Protein AF-A0A924GW96-F1 (afdb_monomer_lite)

pLDDT: mean 90.87, std 10.41, range [39.19, 97.81]

Foldseek 3Di:
DPPPPLDDDPVVVVVDVVPFAEAEEEQDDPVVCVVDPDPNHDYDVCLVVPDFDPDPVSVVVNVVVVCVVCVVSPNPVRHHYHYDD

Secondary structure (DSSP, 8-state):
-----S---HHHHHHHHHHS-EEEEE-S-HHHHHHSPPTT-EE-HHHHH----SSHHHHHHHHHHHHHHHHHTT-SSSSEEEEE-

Structure (mmCIF, N/CA/C/O backbone):
data_AF-A0A924GW96-F1
#
_entry.id   AF-A0A924GW96-F1
#
loop_
_atom_site.group_PDB
_atom_site.id
_atom_site.type_symbol
_atom_site.label_atom_id
_atom_site.label_alt_id
_atom_site.label_comp_id
_atom_site.label_asym_id
_atom_site.label_entity_id
_atom_site.label_seq_id
_atom_site.pdbx_PDB_ins_code
_atom_site.Cartn_x
_atom_site.Cartn_y
_atom_site.Cartn_z
_atom_site.occupancy
_atom_site.B_iso_or_equiv
_atom_site.auth_seq_id
_atom_site.auth_comp_id
_atom_site.auth_asym_id
_atom_site.auth_atom_id
_atom_site.pdbx_PDB_model_num
ATOM 1 N N . MET A 1 1 ? 10.266 19.334 12.601 1.00 39.19 1 MET A N 1
ATOM 2 C CA . MET A 1 1 ? 9.448 18.228 12.072 1.00 39.19 1 MET A CA 1
ATOM 3 C C . MET A 1 1 ? 10.049 16.954 12.637 1.00 39.19 1 MET A C 1
ATOM 5 O O . MET A 1 1 ? 11.117 16.549 12.199 1.00 39.19 1 MET A O 1
ATOM 9 N N . THR A 1 2 ? 9.495 16.433 13.727 1.00 43.81 2 THR A N 1
ATOM 10 C CA . THR A 1 2 ? 9.872 15.108 14.234 1.00 43.81 2 THR A CA 1
ATOM 11 C C . THR A 1 2 ? 9.515 14.111 13.142 1.00 43.81 2 THR A C 1
ATOM 13 O O . THR A 1 2 ? 8.392 14.141 12.646 1.00 43.81 2 THR A O 1
ATOM 16 N N . ILE A 1 3 ? 10.477 13.298 12.707 1.00 48.47 3 ILE A N 1
ATOM 17 C CA . ILE A 1 3 ? 10.197 12.196 11.787 1.00 48.47 3 ILE A CA 1
ATOM 18 C C . ILE A 1 3 ? 9.226 11.293 12.546 1.00 48.47 3 ILE A C 1
ATOM 20 O O . ILE A 1 3 ? 9.620 10.683 13.541 1.00 48.47 3 ILE A O 1
ATOM 24 N N . ALA A 1 4 ? 7.948 11.300 12.157 1.00 62.22 4 ALA A N 1
ATOM 25 C CA . ALA A 1 4 ? 6.998 10.305 12.631 1.00 62.22 4 ALA A CA 1
ATOM 26 C C . ALA A 1 4 ? 7.653 8.941 12.397 1.00 62.22 4 ALA A C 1
ATOM 28 O O . ALA A 1 4 ? 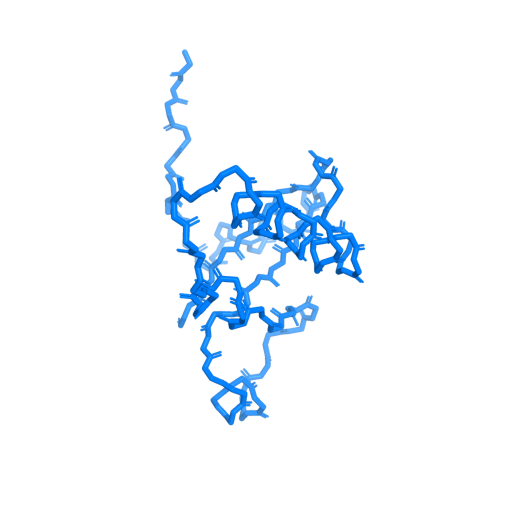8.219 8.721 11.322 1.00 62.22 4 ALA A O 1
ATOM 29 N N . SER A 1 5 ? 7.702 8.082 13.418 1.00 71.62 5 SER A N 1
ATOM 30 C CA . SER A 1 5 ? 8.357 6.788 13.261 1.00 71.62 5 SER A CA 1
ATOM 31 C C . SER A 1 5 ? 7.731 6.077 12.066 1.00 71.62 5 SER A C 1
ATOM 33 O O . SER A 1 5 ? 6.518 5.921 11.998 1.00 71.62 5 SER A O 1
ATOM 35 N N . VAL A 1 6 ? 8.568 5.673 11.108 1.00 86.69 6 VAL A N 1
ATOM 36 C CA . VAL A 1 6 ? 8.124 4.980 9.884 1.00 86.69 6 VAL A CA 1
ATOM 37 C C . VAL A 1 6 ? 7.465 3.633 10.221 1.00 86.69 6 VAL A C 1
ATOM 39 O O . VAL A 1 6 ? 6.720 3.084 9.421 1.00 86.69 6 VAL A O 1
ATOM 42 N N . LEU A 1 7 ? 7.717 3.117 11.428 1.00 93.12 7 LEU A N 1
ATOM 43 C CA . LEU A 1 7 ? 7.128 1.900 11.965 1.00 93.12 7 LEU A CA 1
ATOM 44 C C . LEU A 1 7 ? 6.109 2.236 13.055 1.00 93.12 7 LEU A C 1
ATOM 46 O O . LEU A 1 7 ? 6.364 3.090 13.910 1.00 93.12 7 LEU A O 1
ATOM 50 N N . ILE A 1 8 ? 4.993 1.510 13.038 1.00 93.75 8 ILE A N 1
ATOM 51 C CA . ILE A 1 8 ? 3.924 1.570 14.035 1.00 93.75 8 ILE A CA 1
ATOM 52 C C . ILE A 1 8 ? 3.587 0.156 14.520 1.00 93.75 8 ILE A C 1
ATOM 54 O O . ILE A 1 8 ? 3.758 -0.819 13.789 1.00 93.75 8 ILE A O 1
ATOM 58 N N . SER A 1 9 ? 3.124 0.029 15.761 1.00 94.69 9 SER A N 1
ATOM 59 C CA . SER A 1 9 ? 2.616 -1.231 16.308 1.00 94.69 9 SER A CA 1
ATOM 60 C C . SER A 1 9 ? 1.195 -1.536 15.803 1.00 94.69 9 SER A C 1
ATOM 62 O O . SER A 1 9 ? 0.495 -0.626 15.350 1.00 94.69 9 SER A O 1
ATOM 64 N N . PRO A 1 10 ? 0.702 -2.781 15.949 1.00 94.06 10 PRO A N 1
ATOM 65 C CA . PRO A 1 10 ? -0.691 -3.108 15.637 1.00 94.06 10 PRO A CA 1
ATOM 66 C C . PRO A 1 10 ? -1.713 -2.255 16.405 1.00 94.06 10 PRO A C 1
ATOM 68 O O . PRO A 1 10 ? -2.729 -1.854 15.848 1.00 94.06 10 PRO A O 1
ATOM 71 N N . GLU A 1 11 ? -1.435 -1.923 17.669 1.00 95.38 11 GLU A N 1
ATOM 72 C CA . GLU A 1 11 ? -2.298 -1.041 18.468 1.00 95.38 11 GLU A CA 1
ATOM 73 C C . GLU A 1 11 ? -2.322 0.387 17.905 1.00 95.38 11 GLU A C 1
ATOM 75 O O . GLU A 1 11 ? -3.377 1.011 17.811 1.00 95.38 11 GLU A O 1
ATOM 80 N N . GLN A 1 12 ? -1.167 0.898 17.471 1.00 95.25 12 GLN A N 1
ATOM 81 C CA . GLN A 1 12 ? -1.086 2.206 16.824 1.00 95.25 12 GLN A CA 1
ATOM 82 C C . GLN A 1 12 ? -1.816 2.219 15.479 1.00 95.25 12 GLN A C 1
ATOM 84 O O . GLN A 1 12 ? -2.493 3.201 15.193 1.00 95.25 12 GLN A O 1
ATOM 89 N N . LEU A 1 13 ? -1.744 1.138 14.694 1.00 94.44 13 LEU A N 1
ATOM 90 C CA . LEU A 1 13 ? -2.518 0.999 13.460 1.00 94.44 13 LEU A CA 1
ATOM 91 C C . LEU A 1 13 ? -4.025 1.058 13.736 1.00 94.44 13 LEU A C 1
ATOM 93 O O . LEU A 1 13 ? -4.729 1.814 13.073 1.00 94.44 13 LEU A O 1
ATOM 97 N N . LEU A 1 14 ? -4.519 0.328 14.740 1.00 94.44 14 LEU A N 1
ATOM 98 C CA . LEU A 1 14 ? -5.937 0.376 15.118 1.00 94.44 14 LEU A CA 1
ATOM 99 C C . LEU A 1 14 ? -6.379 1.794 15.508 1.00 94.44 14 LEU A C 1
ATOM 101 O O . LEU A 1 14 ? -7.425 2.259 15.058 1.00 94.44 14 LEU A O 1
ATOM 105 N N . ASN A 1 15 ? -5.564 2.497 16.297 1.00 95.19 15 ASN A N 1
ATOM 106 C CA . ASN A 1 15 ? -5.838 3.884 16.677 1.00 95.19 15 ASN A CA 1
ATOM 107 C C . ASN A 1 15 ? -5.821 4.829 15.465 1.00 95.19 15 ASN A C 1
ATOM 109 O O . ASN A 1 15 ? -6.650 5.732 15.383 1.00 95.19 15 ASN A O 1
ATOM 113 N N . LEU A 1 16 ? -4.910 4.609 14.513 1.00 94.00 16 LEU A N 1
ATOM 114 C CA . LEU A 1 16 ? -4.795 5.405 13.291 1.00 94.00 16 LEU A CA 1
ATOM 115 C C . LEU A 1 16 ? -6.015 5.222 12.384 1.00 94.00 16 LEU A C 1
ATOM 117 O O . LEU A 1 16 ? -6.627 6.202 11.970 1.00 94.00 16 LEU A O 1
ATOM 121 N N . MET A 1 17 ? -6.422 3.970 12.155 1.00 93.56 17 MET A N 1
ATOM 122 C CA . MET A 1 17 ? -7.606 3.622 11.360 1.00 93.56 17 MET A CA 1
ATOM 123 C C . MET A 1 17 ? -8.906 4.184 11.952 1.00 93.56 17 MET A C 1
ATOM 125 O O . MET A 1 17 ? -9.882 4.365 11.228 1.00 93.56 17 MET A O 1
ATOM 129 N N . ALA A 1 18 ? -8.938 4.449 13.261 1.00 94.81 18 ALA A N 1
ATOM 130 C CA . ALA A 1 18 ? -10.070 5.088 13.926 1.00 94.81 18 ALA A CA 1
ATOM 131 C C . ALA A 1 18 ? -10.042 6.627 13.844 1.00 94.81 18 ALA A C 1
ATOM 133 O O . ALA A 1 18 ? -11.082 7.261 14.024 1.00 94.81 18 ALA A O 1
ATOM 134 N N . ALA A 1 19 ? -8.873 7.229 13.612 1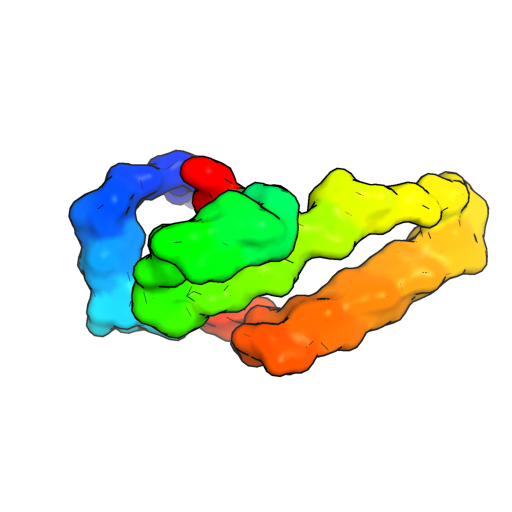.00 95.56 19 ALA A N 1
ATOM 135 C CA . ALA A 1 19 ? -8.668 8.675 13.664 1.00 95.56 19 ALA A CA 1
ATOM 136 C C . ALA A 1 19 ? -8.662 9.341 12.281 1.00 95.56 19 ALA A C 1
ATOM 138 O O . ALA A 1 19 ? -9.109 10.481 12.150 1.00 95.56 19 ALA A O 1
ATOM 139 N N . GLU A 1 20 ? -8.161 8.653 11.257 1.00 94.06 20 GLU A N 1
ATOM 140 C CA . GLU A 1 20 ? -7.973 9.212 9.919 1.00 94.06 20 GLU A CA 1
ATOM 141 C C . GLU A 1 20 ? -8.180 8.175 8.810 1.00 94.06 20 GLU A C 1
ATOM 143 O O . GLU A 1 20 ? -8.411 6.991 9.059 1.00 94.06 20 GLU A O 1
ATOM 148 N N . LYS A 1 21 ? -8.127 8.633 7.554 1.00 95.19 21 LYS A N 1
ATOM 149 C CA . LYS A 1 21 ? -8.227 7.736 6.407 1.00 95.19 21 LYS A CA 1
ATOM 150 C C . LYS A 1 21 ? -6.917 6.966 6.248 1.00 95.19 21 LYS A C 1
ATOM 152 O O . LYS A 1 21 ? -5.867 7.562 6.011 1.00 95.19 21 LYS A O 1
ATOM 157 N N . VAL A 1 22 ? -7.002 5.644 6.327 1.00 95.75 22 VAL A N 1
ATOM 158 C CA . VAL A 1 22 ? -5.855 4.745 6.191 1.00 95.75 22 VAL A CA 1
ATOM 159 C C . VAL A 1 22 ? -6.128 3.741 5.082 1.00 95.75 22 VAL A C 1
ATOM 161 O O . VAL A 1 22 ? -7.194 3.126 5.051 1.00 95.75 22 VAL A O 1
ATOM 164 N N . VAL A 1 23 ? -5.145 3.539 4.206 1.00 96.38 23 VAL A N 1
ATOM 165 C CA . VAL A 1 23 ? -5.121 2.412 3.265 1.00 96.38 23 VAL A CA 1
ATOM 166 C C . VAL A 1 23 ? -4.101 1.409 3.783 1.00 96.38 23 VAL A C 1
ATOM 168 O O . VAL A 1 23 ? -2.902 1.694 3.821 1.00 96.38 23 VAL A O 1
ATOM 171 N N . VAL A 1 24 ? -4.580 0.242 4.215 1.00 95.81 24 VAL A N 1
ATOM 172 C CA . VAL A 1 24 ? -3.712 -0.831 4.711 1.00 95.81 24 VAL A CA 1
ATOM 173 C C . VAL A 1 24 ? -3.325 -1.740 3.550 1.00 95.81 24 VAL A C 1
ATOM 175 O O . VAL A 1 24 ? -4.191 -2.261 2.848 1.00 95.81 24 VAL A O 1
ATOM 178 N N . ILE A 1 25 ? -2.024 -1.914 3.335 1.00 95.31 25 ILE A N 1
ATOM 179 C CA . ILE A 1 25 ? -1.460 -2.557 2.150 1.00 95.31 25 ILE A CA 1
ATOM 180 C C . ILE A 1 25 ? -0.675 -3.795 2.569 1.00 95.31 25 ILE A C 1
ATOM 182 O O . ILE A 1 25 ? 0.366 -3.704 3.219 1.00 95.31 25 ILE A O 1
ATOM 186 N N . ASP A 1 26 ? -1.168 -4.954 2.153 1.00 94.69 26 ASP A N 1
ATOM 187 C CA . ASP A 1 26 ? -0.467 -6.225 2.263 1.00 94.69 26 ASP A CA 1
ATOM 188 C C . ASP A 1 26 ? 0.504 -6.390 1.089 1.00 94.69 26 ASP A C 1
ATOM 190 O O . ASP A 1 26 ? 0.127 -6.236 -0.080 1.00 94.69 26 ASP A O 1
ATOM 194 N N . THR A 1 27 ? 1.756 -6.713 1.395 1.00 92.69 27 THR A N 1
ATOM 195 C CA . THR A 1 27 ? 2.833 -6.840 0.401 1.00 92.69 27 THR A CA 1
ATOM 196 C C . THR A 1 27 ? 3.260 -8.281 0.134 1.00 92.69 27 THR A C 1
ATOM 198 O O . THR A 1 27 ? 4.143 -8.514 -0.700 1.00 92.69 27 THR A O 1
ATOM 201 N N . ARG A 1 28 ? 2.621 -9.252 0.796 1.00 92.69 28 ARG A N 1
ATOM 202 C CA . ARG A 1 28 ? 2.872 -10.685 0.624 1.00 92.69 28 ARG A CA 1
ATOM 20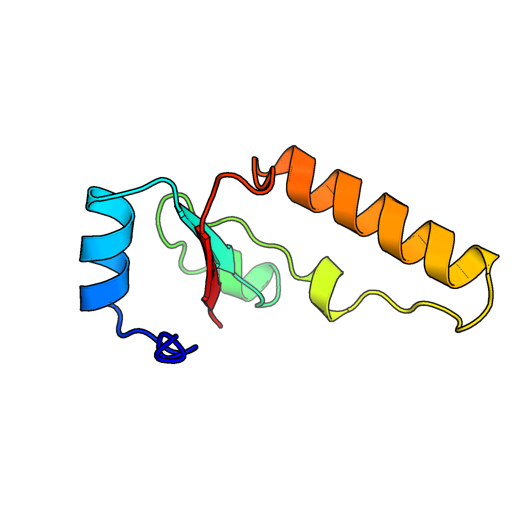3 C C . ARG A 1 28 ? 2.357 -11.188 -0.721 1.00 92.69 28 ARG A C 1
ATOM 205 O O . ARG A 1 28 ? 1.649 -10.491 -1.451 1.00 92.69 28 ARG A O 1
ATOM 212 N N . ASP A 1 29 ? 2.726 -12.417 -1.068 1.00 92.75 29 ASP A N 1
ATOM 213 C CA . ASP A 1 29 ? 2.132 -13.117 -2.205 1.00 92.75 29 ASP A CA 1
ATOM 214 C C . ASP A 1 29 ? 0.624 -13.370 -2.004 1.00 92.75 29 ASP A C 1
ATOM 216 O O . ASP A 1 29 ? 0.098 -13.328 -0.888 1.00 92.75 29 ASP A O 1
ATOM 220 N N . ALA A 1 30 ? -0.073 -13.623 -3.113 1.00 90.75 30 ALA A N 1
ATOM 221 C CA . ALA A 1 30 ? -1.525 -13.759 -3.131 1.00 90.75 30 ALA A CA 1
ATOM 222 C C . ALA A 1 30 ? -2.033 -14.944 -2.290 1.00 90.75 30 ALA A C 1
ATOM 224 O O . ALA A 1 30 ? -3.096 -14.831 -1.674 1.00 90.75 30 ALA A O 1
ATOM 225 N N . ASP A 1 31 ? -1.278 -16.046 -2.230 1.00 91.44 31 ASP A N 1
ATOM 226 C CA . ASP A 1 31 ? -1.671 -17.232 -1.466 1.00 91.44 31 ASP A CA 1
ATOM 227 C C . ASP A 1 31 ? -1.606 -16.935 0.038 1.00 91.44 31 ASP A C 1
ATOM 229 O O . ASP A 1 31 ? -2.546 -17.234 0.780 1.00 91.44 31 ASP A O 1
ATOM 233 N N . THR A 1 32 ? -0.541 -16.263 0.489 1.00 90.75 32 THR A N 1
ATOM 234 C CA . THR A 1 32 ? -0.396 -15.862 1.894 1.00 90.75 32 THR A CA 1
ATOM 235 C C . THR A 1 32 ? -1.425 -14.802 2.302 1.00 90.75 32 THR A C 1
ATOM 237 O O . THR A 1 32 ? -1.999 -14.895 3.391 1.00 90.75 32 THR A O 1
ATOM 240 N N . TYR A 1 33 ? -1.723 -13.829 1.432 1.00 87.88 33 TYR A N 1
ATOM 241 C CA . TYR A 1 33 ? -2.793 -12.849 1.669 1.00 87.88 33 TYR A CA 1
ATOM 242 C C . TYR A 1 33 ? -4.167 -13.521 1.796 1.00 87.88 33 TYR A C 1
ATOM 244 O O . TYR A 1 33 ? -4.916 -13.232 2.730 1.00 87.88 33 TYR A O 1
ATOM 252 N N . GLY A 1 34 ? -4.485 -14.464 0.903 1.00 87.56 34 GLY A N 1
ATOM 253 C CA . GLY A 1 34 ? -5.766 -15.174 0.897 1.00 87.56 34 GLY A CA 1
ATOM 254 C C . GLY A 1 34 ? -6.000 -16.076 2.114 1.00 87.56 34 GLY A C 1
ATOM 255 O O . GLY A 1 34 ? -7.151 -16.357 2.448 1.00 87.56 34 GLY A O 1
ATOM 256 N N . ALA A 1 35 ? -4.938 -16.512 2.798 1.00 85.94 35 ALA A N 1
ATOM 257 C CA . ALA A 1 35 ? -5.038 -17.383 3.967 1.00 85.94 35 ALA A CA 1
ATOM 258 C C . ALA A 1 35 ? -5.525 -16.652 5.231 1.00 85.94 35 ALA A C 1
ATOM 260 O O . ALA A 1 35 ? -6.321 -17.207 5.992 1.00 85.94 35 ALA A O 1
ATOM 261 N N . VAL A 1 36 ? -5.053 -15.421 5.470 1.00 79.94 36 VAL A N 1
ATOM 262 C CA . VAL A 1 36 ? -5.453 -14.587 6.617 1.00 79.94 36 VAL A CA 1
ATOM 263 C C . VAL A 1 36 ? -5.481 -13.118 6.201 1.00 79.94 36 VAL A C 1
ATOM 265 O O . VAL A 1 36 ? -4.439 -12.466 6.080 1.00 79.94 36 VAL A O 1
ATOM 268 N N . LEU A 1 37 ? -6.700 -12.604 6.042 1.00 84.69 37 LEU A N 1
ATOM 269 C CA . LEU A 1 37 ? -6.982 -11.230 5.642 1.00 84.69 37 LEU A CA 1
ATOM 270 C C . LEU A 1 37 ? -7.144 -10.329 6.868 1.00 84.69 37 LEU A C 1
ATOM 272 O O . LEU A 1 37 ? -7.930 -10.631 7.770 1.00 84.69 37 LEU A O 1
ATOM 276 N N . LEU A 1 38 ? -6.472 -9.178 6.861 1.00 88.38 38 LEU A N 1
ATOM 277 C CA . LEU A 1 38 ? -6.858 -8.060 7.714 1.00 88.38 38 LEU A CA 1
ATOM 278 C C . LEU A 1 38 ? -8.050 -7.336 7.054 1.00 88.38 38 LEU A C 1
ATOM 280 O O . LEU A 1 38 ? -7.958 -6.980 5.876 1.00 88.38 38 LEU A O 1
ATOM 284 N N . PRO A 1 39 ? -9.179 -7.120 7.755 1.00 87.19 39 PRO A N 1
ATOM 285 C CA . PRO A 1 39 ? -10.340 -6.459 7.167 1.00 87.19 39 PRO A CA 1
ATOM 286 C C . PRO A 1 39 ? -9.995 -5.093 6.563 1.00 87.19 39 PRO A C 1
ATOM 288 O O . PRO A 1 39 ? -9.404 -4.246 7.227 1.00 87.19 39 PRO A O 1
ATOM 291 N N . GLY A 1 40 ? -10.379 -4.884 5.302 1.00 88.44 40 GLY A N 1
ATOM 292 C CA . GLY A 1 40 ? -10.120 -3.638 4.575 1.00 88.44 40 GLY A CA 1
ATOM 293 C C . GLY A 1 40 ? -8.701 -3.490 4.018 1.00 88.44 40 GLY A C 1
ATOM 294 O O . GLY A 1 40 ? -8.451 -2.517 3.312 1.00 88.44 40 GLY A O 1
ATOM 295 N N . ALA A 1 41 ? -7.788 -4.434 4.281 1.00 94.31 41 ALA A N 1
ATOM 296 C CA . ALA A 1 41 ? -6.476 -4.426 3.647 1.00 94.31 41 ALA A CA 1
ATOM 297 C C . ALA A 1 41 ? -6.566 -4.843 2.177 1.00 94.31 41 ALA A C 1
ATOM 299 O O . ALA A 1 41 ? -7.306 -5.766 1.830 1.00 94.31 41 ALA A O 1
ATOM 300 N N . VAL A 1 42 ? -5.763 -4.207 1.328 1.00 94.50 42 VAL A N 1
ATOM 301 C CA . VAL A 1 42 ? -5.607 -4.537 -0.095 1.00 94.50 42 VAL A CA 1
ATOM 302 C C . VAL A 1 42 ? -4.255 -5.201 -0.333 1.00 94.50 42 VAL A C 1
ATOM 304 O O . VAL A 1 42 ? -3.260 -4.805 0.268 1.00 94.50 42 VAL A O 1
ATOM 307 N N . ASN A 1 43 ? -4.190 -6.203 -1.210 1.00 94.25 43 ASN A N 1
ATOM 308 C CA . ASN A 1 43 ? -2.914 -6.792 -1.617 1.00 94.25 43 ASN A CA 1
ATOM 309 C C . ASN A 1 43 ? -2.331 -6.025 -2.808 1.00 94.25 43 ASN A C 1
ATOM 311 O O . ASN A 1 43 ? -2.988 -5.885 -3.837 1.00 94.25 43 ASN A O 1
ATOM 315 N N . MET A 1 44 ? -1.098 -5.533 -2.673 1.00 93.50 44 MET A N 1
ATOM 316 C CA . MET A 1 44 ? -0.403 -4.777 -3.725 1.00 93.50 44 MET A CA 1
ATOM 317 C C . MET A 1 44 ? 1.020 -5.293 -3.935 1.00 93.50 44 MET A C 1
ATOM 319 O O . MET A 1 44 ? 1.986 -4.526 -3.962 1.00 93.50 44 MET A O 1
ATOM 323 N N . ARG A 1 45 ? 1.158 -6.612 -4.108 1.00 91.44 45 ARG A N 1
ATOM 324 C CA . ARG A 1 45 ? 2.455 -7.260 -4.356 1.00 91.44 45 ARG A CA 1
ATOM 325 C C . ARG A 1 45 ? 3.195 -6.657 -5.552 1.00 91.44 45 ARG A C 1
ATOM 327 O O . ARG A 1 45 ? 4.412 -6.490 -5.493 1.00 91.44 45 ARG A O 1
ATOM 334 N N . GLU A 1 46 ? 2.456 -6.296 -6.601 1.00 88.25 46 GLU A N 1
ATOM 335 C CA . GLU A 1 46 ? 3.004 -5.778 -7.857 1.00 88.25 46 GLU A CA 1
ATOM 336 C C . GLU A 1 46 ? 3.862 -4.522 -7.668 1.00 88.25 46 GLU A C 1
ATOM 338 O O . GLU A 1 46 ? 4.910 -4.404 -8.297 1.00 88.25 46 GLU A O 1
ATOM 343 N N . ILE A 1 47 ? 3.503 -3.638 -6.733 1.00 88.56 47 ILE A N 1
ATOM 344 C CA . ILE A 1 47 ? 4.272 -2.418 -6.429 1.00 88.56 47 ILE A CA 1
ATOM 345 C C . ILE A 1 47 ? 5.699 -2.744 -5.958 1.00 88.56 47 ILE A C 1
ATOM 347 O O . ILE A 1 47 ? 6.626 -1.974 -6.196 1.00 88.56 47 ILE A O 1
ATOM 351 N N . PHE A 1 48 ? 5.903 -3.906 -5.336 1.00 85.94 48 PHE A N 1
ATOM 352 C CA . PHE A 1 48 ? 7.212 -4.352 -4.852 1.00 85.94 48 PHE A CA 1
ATOM 353 C C . PHE A 1 48 ? 7.963 -5.235 -5.851 1.00 85.94 48 PHE A C 1
ATOM 355 O O . PHE A 1 48 ? 9.168 -5.434 -5.702 1.00 85.94 48 PHE A O 1
ATOM 362 N N . THR A 1 49 ? 7.274 -5.785 -6.851 1.00 91.12 49 THR A N 1
ATOM 363 C CA . THR A 1 49 ? 7.869 -6.692 -7.846 1.00 91.12 49 THR A CA 1
ATOM 364 C C . THR A 1 49 ? 7.989 -6.082 -9.236 1.00 91.12 49 THR A C 1
ATOM 366 O O . THR A 1 49 ? 8.550 -6.722 -10.124 1.00 91.12 49 THR A O 1
ATOM 369 N N . PHE A 1 50 ? 7.470 -4.872 -9.453 1.00 93.06 50 PHE A N 1
ATOM 370 C CA . PHE A 1 50 ? 7.525 -4.205 -10.746 1.00 93.06 50 PHE A CA 1
ATOM 371 C C . PHE A 1 50 ? 8.973 -3.921 -11.164 1.00 93.06 50 PHE A C 1
ATOM 373 O O . PHE A 1 50 ? 9.740 -3.279 -10.444 1.00 93.06 50 PHE A O 1
ATOM 380 N N . LEU A 1 51 ? 9.339 -4.368 -12.365 1.00 93.19 51 LEU A N 1
ATOM 381 C CA . LEU A 1 51 ? 10.664 -4.155 -12.938 1.00 93.19 51 LEU A CA 1
ATOM 382 C C . LEU A 1 51 ? 10.611 -3.014 -13.954 1.00 93.19 51 LEU A C 1
ATOM 384 O O . LEU A 1 51 ? 10.111 -3.177 -15.065 1.00 93.19 51 LEU A O 1
ATOM 388 N N . ALA A 1 52 ? 11.161 -1.862 -13.577 1.00 93.75 52 ALA A N 1
ATOM 389 C CA . ALA A 1 52 ? 11.304 -0.712 -14.463 1.00 93.75 52 ALA A CA 1
ATOM 390 C C . ALA A 1 52 ? 12.719 -0.630 -15.047 1.00 93.75 52 ALA A C 1
ATOM 392 O O . ALA A 1 52 ? 13.712 -0.837 -14.348 1.00 93.75 52 ALA A O 1
ATOM 393 N N . THR A 1 53 ? 12.831 -0.242 -16.317 1.00 94.12 53 THR A N 1
ATOM 394 C CA . THR A 1 53 ? 14.104 0.217 -16.885 1.00 94.12 53 THR A CA 1
ATOM 395 C C . THR A 1 53 ? 14.366 1.663 -16.462 1.00 94.12 53 THR A C 1
ATOM 397 O O . THR A 1 53 ? 13.443 2.465 -16.348 1.00 94.12 53 THR A O 1
ATOM 400 N N . SER A 1 54 ? 15.633 2.048 -16.287 1.00 95.25 54 SER A N 1
ATOM 401 C CA . SER A 1 54 ? 16.006 3.437 -15.952 1.00 95.25 54 SER A CA 1
ATOM 402 C C . SER A 1 54 ? 15.913 4.414 -17.138 1.00 95.25 54 SER A C 1
ATOM 404 O O . SER A 1 54 ? 16.460 5.513 -17.079 1.00 95.25 54 SER A O 1
ATOM 406 N N . THR A 1 55 ? 15.256 4.017 -18.229 1.00 97.81 55 THR A N 1
ATOM 407 C CA . THR A 1 55 ? 14.973 4.887 -19.375 1.00 97.81 55 THR A CA 1
ATOM 408 C C . THR A 1 55 ? 13.796 5.814 -19.065 1.00 97.81 55 THR A C 1
ATOM 410 O O . THR A 1 55 ? 13.023 5.568 -18.137 1.00 97.81 55 THR A O 1
ATOM 413 N N . ALA A 1 56 ? 13.630 6.883 -19.846 1.00 97.38 56 ALA A N 1
ATOM 414 C CA . ALA A 1 56 ? 12.509 7.806 -19.670 1.00 97.38 56 ALA A CA 1
ATOM 415 C C . ALA A 1 56 ? 11.153 7.091 -19.835 1.00 97.38 56 ALA A C 1
ATOM 417 O O . ALA A 1 56 ? 10.220 7.322 -19.062 1.00 97.38 56 ALA A O 1
ATOM 418 N N . GLU A 1 57 ? 11.070 6.169 -20.792 1.00 97.44 57 GLU A N 1
ATOM 419 C CA . GLU A 1 57 ? 9.894 5.341 -21.058 1.00 97.44 57 GLU A CA 1
ATOM 420 C C . GLU A 1 57 ? 9.625 4.384 -19.891 1.00 97.44 57 GLU A C 1
ATOM 422 O O . GLU A 1 57 ? 8.486 4.275 -19.443 1.00 97.44 57 GLU A O 1
ATOM 427 N N . GLY A 1 58 ? 10.670 3.753 -19.341 1.00 97.06 58 GLY A N 1
ATOM 428 C CA . GLY A 1 58 ? 10.553 2.850 -18.194 1.00 97.06 58 GLY A CA 1
ATOM 429 C C . GLY A 1 58 ? 10.077 3.554 -16.925 1.00 97.06 58 GLY A C 1
ATOM 430 O O . GLY A 1 58 ? 9.191 3.056 -16.233 1.00 97.06 58 GLY A O 1
ATOM 431 N N . LEU A 1 59 ? 10.587 4.759 -16.653 1.00 96.75 59 LEU A N 1
ATOM 432 C CA . LEU A 1 59 ? 10.118 5.586 -15.537 1.00 96.75 59 LEU A CA 1
ATOM 433 C C . LEU A 1 59 ? 8.689 6.098 -15.745 1.00 96.75 59 LEU A C 1
ATOM 435 O O . LEU A 1 59 ? 7.947 6.251 -14.776 1.00 96.75 59 LEU A O 1
ATOM 439 N N . THR A 1 60 ? 8.297 6.370 -16.990 1.00 97.31 60 THR A N 1
ATOM 440 C CA . THR A 1 60 ? 6.918 6.754 -17.323 1.00 97.31 60 THR A CA 1
ATOM 441 C C . THR A 1 60 ? 5.963 5.590 -17.087 1.00 97.31 60 THR A C 1
ATOM 443 O O . THR A 1 60 ? 4.936 5.777 -16.438 1.00 97.31 60 THR A O 1
ATOM 446 N N . ALA A 1 61 ? 6.333 4.387 -17.535 1.00 96.44 61 ALA A N 1
ATOM 447 C CA . ALA A 1 61 ? 5.564 3.171 -17.299 1.00 96.44 61 ALA A CA 1
ATOM 448 C C . ALA A 1 61 ? 5.410 2.891 -15.797 1.00 96.44 61 ALA A C 1
ATOM 450 O O . ALA A 1 61 ? 4.284 2.766 -15.329 1.00 96.44 61 ALA A O 1
ATOM 451 N N . LEU A 1 62 ? 6.509 2.924 -15.028 1.00 96.06 62 LEU A N 1
ATOM 452 C CA . LEU A 1 62 ? 6.490 2.777 -13.565 1.00 96.06 62 LEU A CA 1
ATOM 453 C C . LEU A 1 62 ? 5.477 3.728 -12.911 1.00 96.06 62 LEU A C 1
ATOM 455 O O . LEU A 1 62 ? 4.621 3.299 -12.142 1.00 96.06 62 LEU A O 1
ATOM 459 N N . LYS A 1 63 ? 5.564 5.027 -13.226 1.00 95.38 63 LYS A N 1
ATOM 460 C CA . LYS A 1 63 ? 4.680 6.048 -12.645 1.00 95.38 63 LYS A CA 1
ATOM 461 C C . LYS A 1 63 ? 3.220 5.822 -13.018 1.00 95.38 63 LYS A C 1
ATOM 463 O O . LYS A 1 63 ? 2.363 5.953 -12.152 1.00 95.38 63 LYS A O 1
ATOM 468 N N . SER A 1 64 ? 2.944 5.498 -14.282 1.00 95.94 64 SER A N 1
ATOM 469 C CA . SER A 1 64 ? 1.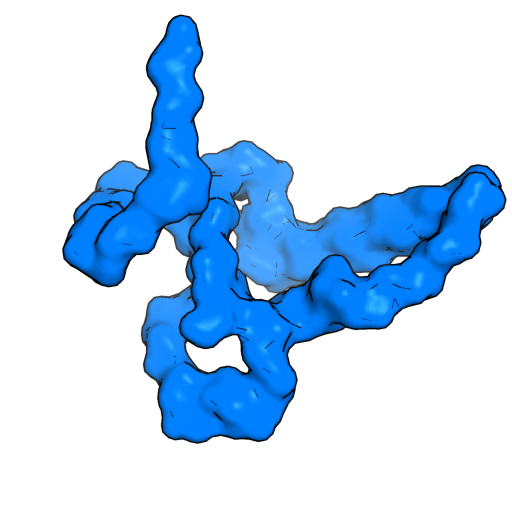580 5.259 -14.759 1.00 95.94 64 SER A CA 1
ATOM 470 C C . SER A 1 64 ? 0.966 4.039 -14.083 1.00 95.94 64 SER A C 1
ATOM 472 O O . SER A 1 64 ? -0.130 4.138 -13.541 1.00 95.94 64 SER A O 1
ATOM 474 N N . THR A 1 65 ? 1.694 2.919 -14.051 1.00 95.06 65 THR A N 1
ATOM 475 C CA . THR A 1 65 ? 1.250 1.687 -13.392 1.00 95.06 65 THR A CA 1
ATOM 476 C C . THR A 1 65 ? 0.979 1.938 -11.914 1.00 95.06 65 THR A C 1
ATOM 478 O O . THR A 1 65 ? -0.075 1.562 -11.415 1.00 95.06 65 THR A O 1
ATOM 481 N N . PHE A 1 66 ? 1.884 2.614 -11.203 1.00 95.19 66 PHE A N 1
ATOM 482 C CA . PHE A 1 66 ? 1.712 2.847 -9.767 1.00 95.19 66 PHE A CA 1
ATOM 483 C C . PHE A 1 66 ? 0.541 3.792 -9.489 1.00 95.19 66 PHE A C 1
ATOM 485 O O . PHE A 1 66 ? -0.245 3.524 -8.586 1.00 95.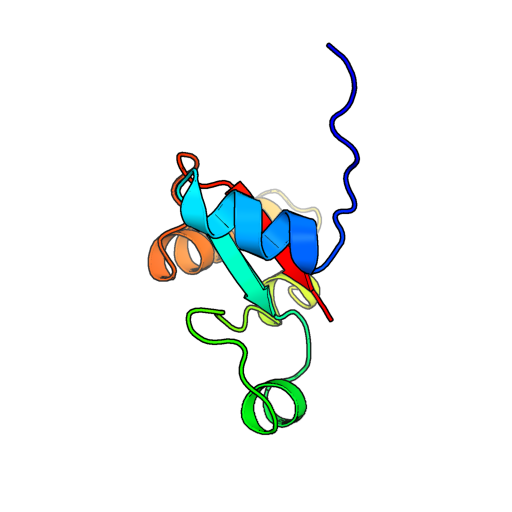19 66 PHE A O 1
ATOM 492 N N . ALA A 1 67 ? 0.381 4.857 -10.279 1.00 95.00 67 ALA A N 1
ATOM 493 C CA . ALA A 1 67 ? -0.750 5.771 -10.143 1.00 95.00 67 ALA A CA 1
ATOM 494 C C . ALA A 1 67 ? -2.098 5.064 -10.362 1.00 95.00 67 ALA A C 1
ATOM 496 O O . ALA A 1 67 ? -3.038 5.304 -9.607 1.00 95.00 67 ALA A O 1
ATOM 497 N N . GLU A 1 68 ? -2.184 4.172 -11.351 1.00 94.81 68 GLU A N 1
ATOM 498 C CA . GLU A 1 68 ? -3.379 3.361 -11.603 1.00 94.81 68 GLU A CA 1
ATOM 499 C C . GLU A 1 68 ? -3.690 2.432 -10.424 1.00 94.81 68 GLU A C 1
ATOM 501 O O . GLU A 1 68 ? -4.804 2.451 -9.900 1.00 94.81 68 GLU A O 1
ATOM 506 N N . HIS A 1 69 ? -2.695 1.676 -9.953 1.00 93.81 69 HIS A N 1
ATOM 507 C CA . HIS A 1 69 ? -2.870 0.727 -8.854 1.00 93.81 69 HIS A CA 1
ATOM 508 C C . HIS A 1 69 ? -3.228 1.421 -7.537 1.00 93.81 69 HIS A C 1
ATOM 510 O O . HIS A 1 69 ? -4.145 0.982 -6.846 1.00 93.81 69 HIS A O 1
ATOM 516 N N . PHE A 1 70 ? -2.543 2.516 -7.191 1.00 94.94 70 PHE A N 1
ATOM 517 C CA . PHE A 1 70 ? -2.860 3.300 -5.995 1.00 94.94 70 PHE A CA 1
ATOM 518 C C . PHE A 1 70 ? -4.248 3.939 -6.091 1.00 94.94 70 PHE A C 1
ATOM 520 O O . PHE A 1 70 ? -5.033 3.843 -5.147 1.00 94.94 70 PHE A O 1
ATOM 527 N N . GLY A 1 71 ? -4.599 4.511 -7.245 1.00 94.69 71 GLY A N 1
ATOM 528 C CA . GLY A 1 71 ? -5.924 5.087 -7.471 1.00 94.69 71 GLY A CA 1
ATOM 529 C C . GLY A 1 71 ? -7.052 4.058 -7.352 1.00 94.69 71 GLY A C 1
ATOM 530 O O . GLY A 1 71 ? -8.079 4.349 -6.740 1.00 94.69 71 GLY A O 1
ATOM 531 N N . ALA A 1 72 ? -6.853 2.840 -7.864 1.00 94.25 72 ALA A N 1
ATOM 532 C CA . ALA A 1 72 ? -7.842 1.761 -7.809 1.00 94.25 72 ALA A CA 1
ATOM 533 C C . ALA A 1 72 ? -8.171 1.297 -6.379 1.00 94.25 72 ALA A C 1
ATOM 535 O O . ALA A 1 72 ? -9.282 0.829 -6.130 1.00 94.25 72 ALA A O 1
ATOM 536 N N . VAL A 1 73 ? -7.233 1.452 -5.438 1.00 93.69 73 VAL A N 1
ATOM 537 C CA . VAL A 1 73 ? -7.427 1.109 -4.016 1.00 93.69 73 VAL A CA 1
ATOM 538 C C . VAL A 1 73 ? -7.781 2.315 -3.141 1.00 93.69 73 VAL A C 1
ATOM 540 O O . VAL A 1 73 ? -7.881 2.184 -1.924 1.00 93.69 73 VAL A O 1
ATOM 543 N N . GLY A 1 74 ? -7.979 3.489 -3.745 1.00 93.44 74 GLY A N 1
ATOM 544 C CA . GLY A 1 74 ? -8.348 4.711 -3.032 1.00 93.44 74 GLY A CA 1
ATOM 545 C C . GLY A 1 74 ? -7.184 5.435 -2.354 1.00 93.44 74 GLY A C 1
ATOM 546 O O . GLY A 1 74 ? -7.435 6.285 -1.510 1.00 93.44 74 GLY A O 1
ATOM 547 N N . LEU A 1 75 ? -5.930 5.137 -2.714 1.00 95.31 75 LEU A N 1
ATOM 548 C CA . LEU A 1 75 ? -4.766 5.886 -2.243 1.00 95.31 75 LEU A CA 1
ATOM 549 C C . LEU A 1 75 ? -4.526 7.087 -3.166 1.00 95.31 75 LEU A C 1
ATOM 551 O O . LEU A 1 75 ? -3.823 6.999 -4.173 1.00 95.3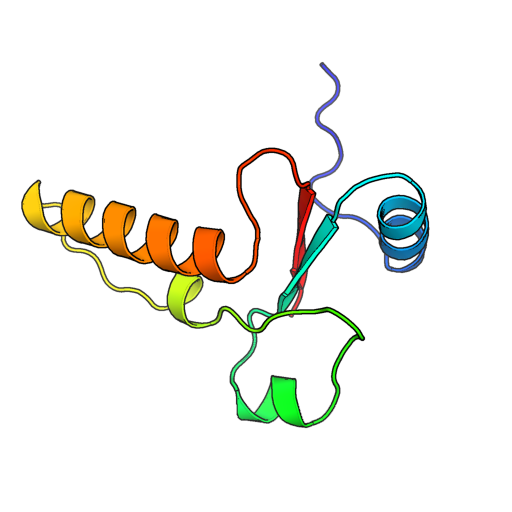1 75 LEU A O 1
ATOM 555 N N . SER A 1 76 ? -5.144 8.214 -2.821 1.00 94.12 76 SER A N 1
ATOM 556 C CA . SER A 1 76 ? -5.137 9.441 -3.632 1.00 94.12 76 SER A CA 1
ATOM 557 C C . SER A 1 76 ? -4.046 10.441 -3.235 1.00 94.12 76 SER A C 1
ATOM 559 O O . SER A 1 76 ? -3.712 11.341 -4.006 1.00 94.12 76 SER A O 1
ATOM 561 N N . GLY A 1 77 ? -3.486 10.265 -2.037 1.00 92.81 77 GLY A N 1
ATOM 562 C CA . GLY A 1 77 ? -2.582 11.210 -1.378 1.00 92.81 77 GLY A CA 1
ATOM 563 C C . GLY A 1 77 ? -3.202 11.891 -0.155 1.00 92.81 77 GLY A C 1
ATOM 564 O O . GLY A 1 77 ? -2.461 12.459 0.643 1.00 92.81 77 GLY A O 1
ATOM 565 N N . ASP A 1 78 ? -4.523 11.789 0.023 1.00 95.56 78 ASP A N 1
ATOM 566 C CA . ASP A 1 78 ? -5.230 12.241 1.231 1.00 95.56 78 ASP A CA 1
ATOM 567 C C . ASP A 1 78 ? -5.179 11.204 2.371 1.00 95.56 78 ASP A C 1
ATOM 569 O O . ASP A 1 78 ? -5.468 11.522 3.524 1.00 95.56 78 ASP A O 1
ATOM 573 N N . GLU A 1 79 ? -4.863 9.951 2.043 1.00 96.00 79 GLU A N 1
ATOM 574 C CA . GLU A 1 79 ? -4.827 8.814 2.957 1.00 96.00 79 GLU A CA 1
ATOM 575 C C . GLU A 1 79 ? -3.404 8.502 3.446 1.00 96.00 79 GLU A C 1
ATOM 577 O O . GLU A 1 79 ? -2.432 8.593 2.689 1.00 96.00 79 GLU A O 1
ATOM 582 N N . THR A 1 80 ? -3.283 8.020 4.686 1.00 94.88 80 THR A N 1
ATOM 583 C CA . THR A 1 80 ? -2.035 7.426 5.183 1.00 94.88 80 THR A CA 1
ATOM 584 C C . THR A 1 80 ? -1.921 5.983 4.684 1.00 94.88 80 THR A C 1
ATOM 586 O O . THR A 1 80 ? -2.754 5.132 5.005 1.00 94.88 80 THR A O 1
ATOM 589 N N . ALA A 1 81 ? -0.879 5.680 3.908 1.00 94.69 81 ALA A N 1
ATOM 590 C CA . ALA A 1 81 ? -0.563 4.312 3.499 1.00 94.69 81 ALA A CA 1
ATOM 591 C C . ALA A 1 81 ? 0.208 3.578 4.607 1.00 94.69 81 ALA A C 1
ATOM 593 O O . ALA A 1 81 ? 1.258 4.051 5.047 1.00 94.69 81 ALA A O 1
ATOM 594 N N . VAL A 1 82 ? -0.274 2.404 5.023 1.00 94.75 82 VAL A N 1
ATOM 595 C CA . VAL A 1 82 ? 0.431 1.529 5.975 1.00 94.75 82 VAL A CA 1
ATOM 596 C C . VAL A 1 82 ? 0.697 0.181 5.322 1.00 94.75 82 VAL A C 1
ATOM 598 O O . VAL A 1 82 ? -0.236 -0.544 4.994 1.00 94.75 82 VAL A O 1
ATOM 601 N N . PHE A 1 83 ? 1.973 -0.164 5.167 1.00 93.69 83 PHE A N 1
ATOM 602 C CA . PHE A 1 83 ? 2.407 -1.439 4.598 1.00 93.69 83 PHE A CA 1
ATOM 603 C C . PHE A 1 83 ? 2.648 -2.480 5.693 1.00 93.69 83 PHE A C 1
ATOM 605 O O . PHE A 1 83 ? 3.180 -2.144 6.754 1.00 93.69 83 PHE A O 1
ATOM 612 N N . TYR A 1 84 ? 2.312 -3.740 5.417 1.00 92.75 84 TYR A N 1
ATOM 613 C CA . TYR A 1 84 ? 2.697 -4.880 6.246 1.00 92.75 84 TYR A CA 1
ATOM 614 C C . TYR A 1 84 ? 3.058 -6.115 5.405 1.00 92.75 84 TYR A C 1
ATOM 616 O O . TYR A 1 84 ? 2.741 -6.207 4.211 1.00 92.75 84 TYR A O 1
ATOM 624 N N . GLU A 1 85 ? 3.744 -7.052 6.055 1.00 86.94 85 GLU A N 1
ATOM 625 C CA . GLU A 1 85 ? 4.092 -8.391 5.571 1.00 86.94 85 GLU A CA 1
ATOM 626 C C . GLU A 1 85 ? 3.827 -9.437 6.661 1.00 86.94 85 GLU A C 1
ATOM 628 O O . GLU A 1 85 ? 3.790 -9.060 7.856 1.00 86.94 85 GLU A O 1
#

Radius of gyration: 14.55 Å; chains: 1; bounding box: 26×36×40 Å

Sequence (85 aa):
MTIASVLISPEQLLNLMAAEKVVVIDTRDADTYGAVLLPGAVNMREIFTFLATSTAEGLTALKSTFAEHFGAVGLSGDETAVFYE